Protein AF-A0A3E1P6C4-F1 (afdb_monomer)

Mean predicted aligned error: 6.62 Å

Secondary structure (DSSP, 8-state):
-HHHHHHHHHHHHHHHHHHHHH-TTS-HHHHHHHHHHHHHHHHHHHHHHHHHHTTSSSPPP--HHHHHHHHHHHHHHHHHHHHHHHTTT-HHHHHHHHHHHHHHHHHHHHHS-TTT-THHHHHHHHHHHHHHHHHHTTT-HHHHHHHHHHHHHHHHHHHHHHHHHHTT------

Solvent-accessible surface area (backbone atoms only — not comparable to full-atom values): 9134 Å² total; per-residue (Å²): 112,69,69,60,53,38,51,52,51,29,52,61,51,50,48,56,34,53,56,45,61,63,44,86,84,56,61,72,68,50,51,52,54,26,60,66,43,49,38,58,33,28,52,37,47,27,55,43,22,48,54,39,24,81,69,38,80,79,67,48,71,86,60,61,70,58,53,55,50,53,52,53,50,50,50,54,53,46,64,72,44,39,72,67,26,59,80,66,73,43,48,67,63,49,52,50,38,52,52,32,47,50,51,29,53,50,29,42,64,39,28,31,50,55,90,84,33,63,43,39,50,32,32,43,51,7,49,53,24,40,53,51,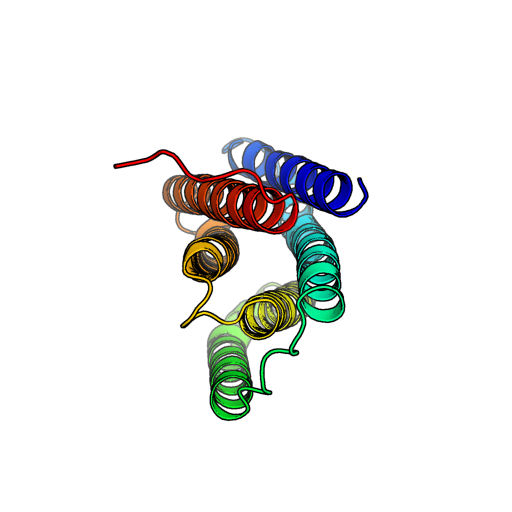12,64,70,26,48,85,82,36,48,72,59,12,49,50,25,40,53,50,10,52,50,21,35,52,52,17,49,50,52,51,52,36,54,76,70,66,52,81,83,89,77,131

pLDDT: mean 82.79, std 11.3, range [39.44, 95.06]

Radius of gyration: 16.84 Å; Cα contacts (8 Å, |Δi|>4): 173; chains: 1; bounding box: 49×35×41 Å

Sequence (174 aa):
MMLRVLLVIGIALTIPPQVLLRSITSPPQVHVLAVASIPLVHLVYIAFFLKIRYTNYPLPTCKWAFIFLTEALGLAIFFYLLPRLEAKGMVWQVVLCMFTASIALQSVMHAFRLREQPYGWYCLAGISFLIAGAALALSSPSLSMLCYGLANYGLVYGATRYIWQKQGVPYAIR

Organism: NCBI:txid2291814

Foldseek 3Di:
DVLVVLLVVLLVLLVQLLVLLPPPPDDVVSNVVSLLSLLVSLVSLLVNLLVLQVVPPPFADQPVVVLVVLVVVLVVVLVVCVVVCVVVVNSVSSVSNSVSLSSSLSSLVRSDPCVVQVLSVLQNQLSVLSSVLSVCSPPPSPSSSVSNVSSSVSNCRSSVVSVCVVVVNDDPDD

Structure (mmCIF, N/CA/C/O backbone):
data_AF-A0A3E1P6C4-F1
#
_entry.id   AF-A0A3E1P6C4-F1
#
loop_
_atom_site.group_PDB
_atom_site.id
_atom_site.type_symbol
_atom_site.label_atom_id
_atom_site.label_alt_id
_atom_site.label_comp_id
_atom_site.label_asym_id
_atom_site.label_entity_id
_atom_site.label_seq_id
_atom_site.pdbx_PDB_ins_code
_atom_site.Cartn_x
_atom_site.Cartn_y
_atom_site.Cartn_z
_atom_site.occupancy
_atom_site.B_iso_or_equiv
_atom_site.auth_seq_id
_atom_site.auth_comp_id
_atom_site.auth_asym_id
_atom_site.auth_atom_id
_atom_site.pdbx_PDB_model_num
ATOM 1 N N . MET A 1 1 ? -4.624 12.595 17.497 1.00 67.00 1 MET A N 1
ATOM 2 C CA . MET A 1 1 ? -3.705 13.587 16.898 1.00 67.00 1 MET A CA 1
ATOM 3 C C . MET A 1 1 ? -2.727 12.940 15.913 1.00 67.00 1 MET A C 1
ATOM 5 O O . MET A 1 1 ? -2.851 13.187 14.725 1.00 67.00 1 MET A O 1
ATOM 9 N N . MET A 1 2 ? -1.868 12.014 16.353 1.00 82.00 2 MET A N 1
ATOM 10 C CA . MET A 1 2 ? -0.841 11.347 15.525 1.00 82.00 2 MET A CA 1
ATOM 11 C C . MET A 1 2 ? -1.344 10.651 14.236 1.00 82.00 2 MET A C 1
ATOM 13 O O . MET A 1 2 ? -0.691 10.745 13.205 1.00 82.00 2 MET A O 1
ATOM 17 N N . LEU A 1 3 ? -2.525 10.012 14.248 1.00 80.25 3 LEU A N 1
ATOM 18 C CA . LEU A 1 3 ? -3.077 9.346 13.050 1.00 80.25 3 LEU A CA 1
ATOM 19 C C . LEU A 1 3 ? -3.410 10.334 11.918 1.00 80.25 3 LEU A C 1
ATOM 21 O O . LEU A 1 3 ? -3.200 10.036 10.748 1.00 80.25 3 LEU A O 1
ATOM 25 N N . ARG A 1 4 ? -3.921 11.519 12.282 1.00 82.75 4 ARG A N 1
ATOM 26 C CA . ARG A 1 4 ? -4.268 12.580 11.326 1.00 82.75 4 ARG A CA 1
ATOM 27 C C . ARG A 1 4 ? -3.006 13.181 10.709 1.00 82.75 4 ARG A C 1
ATOM 29 O O . ARG A 1 4 ? -2.985 13.422 9.514 1.00 82.75 4 ARG A O 1
ATOM 36 N N . VAL A 1 5 ? -1.951 13.350 11.510 1.00 82.00 5 VAL A N 1
ATOM 37 C CA . VAL A 1 5 ? -0.646 13.839 11.038 1.00 82.00 5 VAL A CA 1
ATOM 38 C C . VAL A 1 5 ? -0.047 12.881 10.007 1.00 82.00 5 VAL A C 1
ATOM 40 O O . VAL A 1 5 ? 0.288 13.316 8.914 1.00 82.00 5 VAL A O 1
ATOM 43 N N . LEU A 1 6 ? 0.008 11.577 10.303 1.00 80.56 6 LEU A N 1
ATOM 44 C CA . LEU A 1 6 ? 0.522 10.576 9.357 1.00 80.56 6 LEU A CA 1
ATOM 45 C C . LEU A 1 6 ? -0.292 10.523 8.055 1.00 80.56 6 LEU A C 1
ATOM 47 O O . LEU A 1 6 ? 0.291 10.420 6.981 1.00 80.56 6 LEU A O 1
ATOM 51 N N . LEU A 1 7 ? -1.621 10.648 8.141 1.00 80.88 7 LEU A N 1
ATOM 52 C CA . LEU A 1 7 ? -2.488 10.704 6.962 1.00 80.88 7 LEU A CA 1
ATOM 53 C C . LEU A 1 7 ? -2.195 11.938 6.095 1.00 80.88 7 LEU A C 1
ATOM 55 O O . LEU A 1 7 ? -2.046 11.807 4.884 1.00 80.88 7 LEU A O 1
ATOM 59 N N . VAL A 1 8 ? -2.082 13.120 6.707 1.00 83.25 8 VAL A N 1
ATOM 60 C CA . VAL A 1 8 ? -1.779 14.373 5.994 1.00 83.25 8 VAL A CA 1
ATOM 61 C C . VAL A 1 8 ? -0.396 14.319 5.353 1.00 83.25 8 VAL A C 1
ATOM 63 O O . VAL A 1 8 ? -0.263 14.697 4.194 1.00 83.25 8 VAL A O 1
ATOM 66 N N . ILE A 1 9 ? 0.613 13.799 6.060 1.00 79.44 9 ILE A N 1
ATOM 67 C CA . ILE A 1 9 ? 1.963 13.616 5.510 1.00 79.44 9 ILE A CA 1
ATOM 68 C C . ILE A 1 9 ? 1.925 12.654 4.317 1.00 79.44 9 ILE A C 1
ATOM 70 O O . ILE A 1 9 ? 2.504 12.958 3.279 1.00 79.44 9 ILE A O 1
ATOM 74 N N . GLY A 1 10 ? 1.205 11.532 4.426 1.00 72.38 10 GLY A N 1
ATOM 75 C CA . GLY A 1 10 ? 1.056 10.573 3.329 1.00 72.38 10 GLY A CA 1
ATOM 76 C C . GLY A 1 10 ? 0.465 11.223 2.079 1.00 72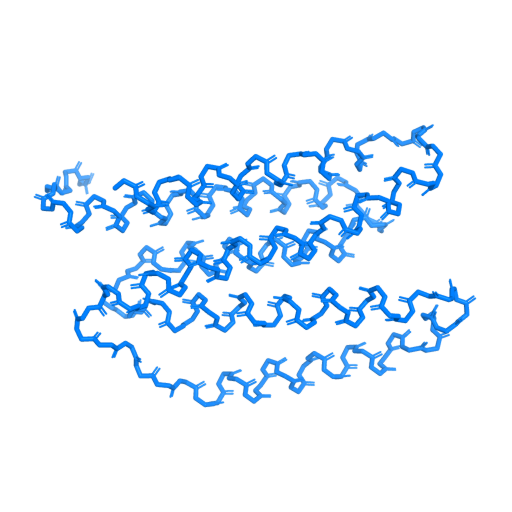.38 10 GLY A C 1
ATOM 77 O O . GLY A 1 10 ? 1.046 11.130 1.002 1.00 72.38 10 GLY A O 1
ATOM 78 N N . ILE A 1 11 ? -0.624 11.981 2.233 1.00 79.00 11 ILE A N 1
ATOM 79 C CA . ILE A 1 11 ? -1.256 12.710 1.123 1.00 79.00 11 ILE A CA 1
ATOM 80 C C . ILE A 1 11 ? -0.303 13.761 0.551 1.00 79.00 11 ILE A C 1
ATOM 82 O O . ILE A 1 11 ? -0.108 13.811 -0.662 1.00 79.00 11 ILE A O 1
ATOM 86 N N . ALA A 1 12 ? 0.333 14.565 1.404 1.00 79.38 12 ALA A N 1
ATOM 87 C CA . ALA A 1 12 ? 1.266 15.601 0.977 1.00 79.38 12 ALA A CA 1
ATOM 88 C C . ALA A 1 12 ? 2.438 15.027 0.172 1.00 79.38 12 ALA A C 1
ATOM 90 O O . ALA A 1 12 ? 2.900 15.674 -0.758 1.00 79.38 12 ALA A O 1
ATOM 91 N N . LEU A 1 13 ? 2.878 13.805 0.477 1.00 78.06 13 LEU A N 1
ATOM 92 C CA . LEU A 1 13 ? 3.935 13.115 -0.261 1.00 78.06 13 LEU A CA 1
ATOM 93 C C . LEU A 1 13 ? 3.453 12.448 -1.553 1.00 78.06 13 LEU A C 1
ATOM 95 O O . LEU A 1 13 ? 4.265 12.224 -2.444 1.00 78.06 13 LEU A O 1
ATOM 99 N N . THR A 1 14 ? 2.157 12.153 -1.696 1.00 73.25 14 THR A N 1
ATOM 100 C CA . THR A 1 14 ? 1.605 11.611 -2.954 1.00 73.25 14 THR A CA 1
ATOM 101 C C . THR A 1 14 ? 1.455 12.667 -4.049 1.00 73.25 14 THR A C 1
ATOM 103 O O . THR A 1 14 ? 1.506 12.326 -5.228 1.00 73.25 14 THR A O 1
ATOM 106 N N . ILE A 1 15 ? 1.281 13.943 -3.690 1.00 70.56 15 ILE A N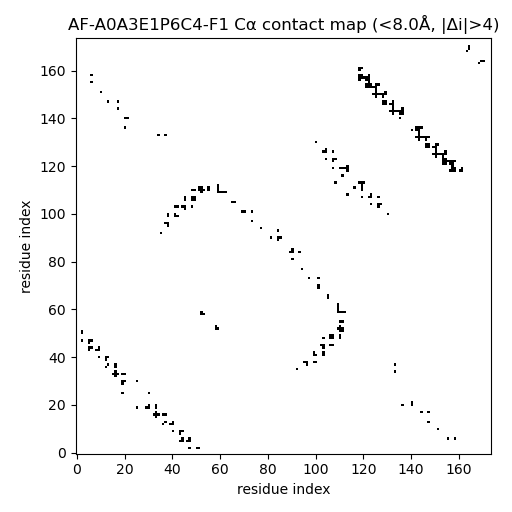 1
ATOM 107 C CA . ILE A 1 15 ? 1.017 15.033 -4.643 1.00 70.56 15 ILE A CA 1
ATOM 108 C C . ILE A 1 15 ? 2.252 15.376 -5.507 1.00 70.56 15 ILE A C 1
ATOM 110 O O . ILE A 1 15 ? 2.101 15.456 -6.726 1.00 70.56 15 ILE A O 1
ATOM 114 N N . PRO A 1 16 ? 3.475 15.535 -4.957 1.00 67.25 16 PRO A N 1
ATOM 115 C CA . PRO A 1 16 ? 4.671 15.829 -5.741 1.00 67.25 16 PRO A CA 1
ATOM 116 C C . PRO A 1 16 ? 4.947 14.826 -6.870 1.00 67.25 16 PRO A C 1
ATOM 118 O O . PRO A 1 16 ? 5.105 15.283 -8.001 1.00 67.25 16 PRO A O 1
ATOM 121 N N . PRO A 1 17 ? 4.950 13.491 -6.654 1.00 62.53 17 PRO A N 1
ATOM 122 C CA . PRO A 1 17 ? 5.162 12.552 -7.749 1.00 62.53 17 PRO A CA 1
ATOM 123 C C . PRO A 1 17 ? 4.085 12.677 -8.827 1.00 62.53 17 PRO A C 1
ATOM 125 O O . PRO A 1 17 ? 4.427 12.646 -10.002 1.00 62.53 17 PRO A O 1
ATOM 128 N N . GLN A 1 18 ? 2.817 12.904 -8.464 1.00 65.44 18 GLN A N 1
ATOM 129 C CA . GLN A 1 18 ? 1.735 13.115 -9.436 1.00 65.44 18 GLN A CA 1
ATOM 130 C C . GLN A 1 18 ? 1.961 14.369 -10.292 1.00 65.44 18 GLN A C 1
ATOM 132 O O . GLN A 1 18 ? 1.801 14.325 -11.510 1.00 65.44 18 GLN A O 1
ATOM 137 N N . VAL A 1 19 ? 2.357 15.485 -9.673 1.00 63.88 19 VAL A N 1
ATOM 138 C CA . VAL A 1 19 ? 2.636 16.744 -10.382 1.00 63.88 19 VAL A CA 1
ATOM 139 C C . VAL A 1 19 ? 3.848 16.596 -11.302 1.00 63.88 19 VAL A C 1
ATOM 141 O O . VAL A 1 19 ? 3.789 17.014 -12.457 1.00 63.88 19 VAL A O 1
ATOM 144 N N . LEU A 1 20 ? 4.912 15.944 -10.827 1.00 64.62 20 LEU A N 1
ATOM 145 C CA . LEU A 1 20 ? 6.121 15.680 -11.611 1.00 64.62 20 LEU A CA 1
ATOM 146 C C . LEU A 1 20 ? 5.838 14.720 -12.781 1.00 64.62 20 LEU A C 1
ATOM 148 O O . LEU A 1 20 ? 6.360 14.917 -13.872 1.00 64.62 20 LEU A O 1
ATOM 152 N N . LEU A 1 21 ? 4.948 13.739 -12.595 1.00 61.19 21 LEU A N 1
ATOM 153 C CA . LEU A 1 21 ? 4.479 12.827 -13.647 1.00 61.19 21 LEU A CA 1
ATOM 154 C C . LEU A 1 21 ? 3.578 13.503 -14.697 1.00 61.19 21 LEU A C 1
ATOM 156 O O . LEU A 1 21 ? 3.448 12.981 -15.803 1.00 61.19 21 LEU A O 1
ATOM 160 N N . ARG A 1 22 ? 2.973 14.661 -14.390 1.00 62.31 22 ARG A N 1
ATOM 161 C CA . ARG A 1 22 ? 2.121 15.428 -15.323 1.00 62.31 22 ARG A CA 1
ATOM 162 C C . ARG A 1 22 ? 2.910 16.167 -16.395 1.00 62.31 22 ARG A C 1
ATOM 164 O O . ARG A 1 22 ? 2.365 16.496 -17.447 1.00 62.31 22 ARG A O 1
ATOM 171 N N . SER A 1 23 ? 4.160 16.496 -16.101 1.00 58.59 23 SER A N 1
ATOM 172 C CA . SER A 1 23 ? 4.990 17.286 -16.991 1.00 58.59 23 SER A CA 1
ATOM 173 C C . SER A 1 23 ? 5.500 16.388 -18.122 1.00 58.59 23 SER A C 1
ATOM 175 O O . SER A 1 23 ? 6.571 15.806 -18.061 1.00 58.59 23 SER A O 1
ATOM 177 N N . ILE A 1 24 ? 4.719 16.261 -19.194 1.00 53.91 24 ILE A N 1
ATOM 178 C CA . ILE A 1 24 ? 5.101 15.498 -20.400 1.00 53.91 24 ILE A CA 1
ATOM 179 C C . ILE A 1 24 ? 6.379 16.084 -21.046 1.00 53.91 24 ILE A C 1
ATOM 181 O O . ILE A 1 24 ? 7.062 15.418 -21.817 1.00 53.91 24 ILE A O 1
ATOM 185 N N . THR A 1 25 ? 6.734 17.321 -20.691 1.00 54.53 25 THR A N 1
ATOM 186 C CA . THR A 1 25 ? 7.912 18.057 -21.164 1.00 54.53 25 THR A CA 1
ATOM 187 C C . THR A 1 25 ? 9.085 18.056 -20.180 1.00 54.53 25 THR A C 1
ATOM 189 O O . THR A 1 25 ? 10.081 18.728 -20.444 1.00 54.53 25 THR A O 1
ATOM 192 N N . SER A 1 26 ? 8.992 17.382 -19.025 1.00 59.88 26 SER A N 1
ATOM 193 C CA . SER A 1 26 ? 10.098 17.415 -18.058 1.00 59.88 26 SER A CA 1
ATOM 194 C C . SER A 1 26 ? 11.242 16.484 -18.454 1.00 59.88 26 SER A C 1
ATOM 196 O O . SER A 1 26 ? 11.013 15.413 -19.016 1.00 59.88 26 SER A O 1
ATOM 198 N N . PRO A 1 27 ? 12.491 16.858 -18.125 1.00 62.03 27 PRO A N 1
ATOM 199 C CA . PRO A 1 27 ? 13.640 16.007 -18.382 1.00 62.03 27 PRO A CA 1
ATOM 200 C C . PRO A 1 27 ? 13.509 14.662 -17.643 1.00 62.03 27 PRO A C 1
ATOM 202 O O . PRO A 1 27 ? 12.920 14.601 -16.560 1.00 62.03 27 PRO A O 1
ATOM 205 N N . PRO A 1 28 ? 14.109 13.577 -18.165 1.00 62.56 28 PRO A N 1
ATOM 206 C CA . PRO A 1 28 ? 13.992 12.222 -17.608 1.00 62.56 28 PRO A CA 1
ATOM 207 C C . PRO A 1 28 ? 14.399 12.123 -16.128 1.00 62.56 28 PRO A C 1
ATOM 209 O O . PRO A 1 28 ? 13.875 11.292 -15.390 1.00 62.56 28 PRO A O 1
ATOM 212 N N . GLN A 1 29 ? 15.272 13.020 -15.666 1.00 66.38 29 GLN A N 1
ATOM 213 C CA . GLN A 1 29 ? 15.691 13.154 -14.266 1.00 66.38 29 GLN A CA 1
ATOM 214 C C . GLN A 1 29 ? 14.510 13.419 -13.313 1.00 66.38 29 GLN A C 1
ATOM 216 O O . GLN A 1 29 ? 14.478 12.894 -12.202 1.00 66.38 29 GLN A O 1
ATOM 221 N N . VAL A 1 30 ? 13.505 14.179 -13.759 1.00 64.56 30 VAL A N 1
ATOM 222 C CA . VAL A 1 30 ? 12.301 14.507 -12.979 1.00 64.56 30 VAL A CA 1
ATOM 223 C C . VAL A 1 30 ? 11.407 13.280 -12.798 1.00 64.56 30 VAL A C 1
ATOM 225 O O . VAL A 1 30 ? 10.866 13.057 -11.715 1.00 64.56 30 VAL A O 1
ATOM 228 N N . HIS A 1 31 ? 11.316 12.431 -13.822 1.00 62.91 31 HIS A N 1
ATOM 229 C CA . HIS A 1 31 ? 10.571 11.174 -13.753 1.00 62.91 31 HIS A CA 1
ATOM 230 C C . HIS A 1 31 ? 11.246 10.162 -12.818 1.00 62.91 31 HIS A C 1
ATOM 232 O O . HIS A 1 31 ? 10.562 9.472 -12.063 1.00 62.91 31 HIS A O 1
ATOM 238 N N . VAL A 1 32 ? 12.582 10.113 -12.799 1.00 64.50 32 VAL A N 1
ATOM 239 C CA . VAL A 1 32 ? 13.341 9.280 -11.850 1.00 64.50 32 VAL A CA 1
ATOM 240 C C . VAL A 1 32 ? 13.118 9.748 -10.412 1.00 64.50 32 VAL A C 1
ATOM 242 O O . VAL A 1 32 ? 12.872 8.920 -9.536 1.00 64.50 32 VAL A O 1
ATOM 245 N N . LEU A 1 33 ? 13.135 11.062 -10.172 1.00 67.12 33 LEU A N 1
ATOM 246 C CA . LEU A 1 33 ? 12.869 11.632 -8.850 1.00 67.12 33 LEU A CA 1
ATOM 247 C C . LEU A 1 33 ? 11.440 11.318 -8.371 1.00 67.12 33 LEU A C 1
ATOM 249 O O . LEU A 1 33 ? 11.238 10.942 -7.216 1.00 67.12 33 LEU A O 1
ATOM 253 N N . ALA A 1 34 ? 10.456 11.407 -9.273 1.00 67.19 34 ALA A N 1
ATOM 254 C CA . ALA A 1 34 ? 9.073 11.043 -8.983 1.00 67.19 34 ALA A CA 1
ATOM 255 C C . ALA A 1 34 ? 8.957 9.563 -8.581 1.00 67.19 34 ALA A C 1
ATOM 257 O O . ALA A 1 34 ? 8.371 9.257 -7.543 1.00 67.19 34 ALA A O 1
ATOM 258 N N . VAL A 1 35 ? 9.582 8.649 -9.331 1.00 66.81 35 VAL A N 1
ATOM 259 C CA . VAL A 1 35 ? 9.574 7.207 -9.021 1.00 66.81 35 VAL A CA 1
ATOM 260 C C . VAL A 1 35 ? 10.310 6.903 -7.711 1.00 66.81 35 VAL A C 1
ATOM 262 O O . VAL A 1 35 ? 9.827 6.105 -6.909 1.00 66.81 35 VAL A O 1
ATOM 265 N N . ALA A 1 36 ? 11.429 7.578 -7.440 1.00 68.00 36 ALA A N 1
ATOM 266 C CA . ALA A 1 36 ? 12.193 7.413 -6.202 1.00 68.00 36 ALA A CA 1
ATOM 267 C C . ALA A 1 36 ? 11.438 7.885 -4.945 1.00 68.00 36 ALA A C 1
ATOM 269 O O . ALA A 1 36 ? 11.736 7.427 -3.843 1.00 68.00 36 ALA A O 1
ATOM 270 N N . SER A 1 37 ? 10.442 8.766 -5.090 1.00 76.56 37 SER A N 1
ATOM 271 C CA . SER A 1 37 ? 9.610 9.228 -3.970 1.00 76.56 37 SER A CA 1
ATOM 272 C C . SER A 1 37 ? 8.491 8.248 -3.575 1.00 76.56 37 SER A C 1
ATOM 274 O O . SER A 1 37 ? 8.006 8.291 -2.443 1.00 76.56 37 SER A O 1
ATOM 276 N N . ILE A 1 38 ? 8.115 7.316 -4.460 1.00 80.44 38 ILE A N 1
ATOM 277 C CA . ILE A 1 38 ? 7.025 6.347 -4.239 1.00 80.44 38 ILE A CA 1
ATOM 278 C C . ILE A 1 38 ? 7.281 5.439 -3.017 1.00 80.44 38 ILE A C 1
ATOM 280 O O . ILE A 1 38 ? 6.386 5.293 -2.184 1.00 80.44 38 ILE A O 1
ATOM 284 N N . PRO A 1 39 ? 8.484 4.868 -2.816 1.00 85.06 39 PRO A N 1
ATOM 285 C CA . PRO A 1 39 ? 8.787 4.118 -1.600 1.00 85.06 39 PRO A CA 1
ATOM 286 C C . PRO A 1 39 ? 8.610 4.917 -0.309 1.00 85.06 39 PRO A C 1
ATOM 288 O O . PRO A 1 39 ? 8.162 4.376 0.699 1.00 85.06 39 PRO A O 1
ATOM 291 N N . LEU A 1 40 ? 8.926 6.213 -0.333 1.00 86.12 40 LEU A N 1
ATOM 292 C CA . LEU A 1 40 ? 8.782 7.083 0.832 1.00 86.12 40 LEU A CA 1
ATOM 293 C C . LEU A 1 40 ? 7.298 7.269 1.185 1.00 86.12 40 LEU A C 1
ATOM 295 O O . LEU A 1 40 ? 6.924 7.187 2.355 1.00 86.12 40 LEU A O 1
ATOM 299 N N . VAL A 1 41 ? 6.438 7.401 0.170 1.00 87.38 41 VAL A N 1
ATOM 300 C CA . VAL A 1 41 ? 4.977 7.379 0.335 1.00 87.38 41 VAL A CA 1
ATOM 301 C C . VAL A 1 41 ? 4.516 6.069 0.986 1.00 87.38 41 VAL A C 1
ATOM 303 O O . VAL A 1 41 ? 3.763 6.103 1.963 1.00 87.38 41 VAL A O 1
ATOM 306 N N . HIS A 1 42 ? 4.996 4.916 0.506 1.00 90.81 42 HIS A N 1
ATOM 307 C CA . HIS A 1 42 ? 4.669 3.620 1.110 1.00 90.81 42 HIS A CA 1
ATOM 308 C C . HIS A 1 42 ? 5.081 3.551 2.582 1.00 90.81 42 HIS A C 1
ATOM 310 O O . HIS A 1 42 ? 4.275 3.122 3.401 1.00 90.81 42 HIS A O 1
ATOM 316 N N . LEU A 1 43 ? 6.282 4.013 2.947 1.00 91.81 43 LEU A N 1
ATOM 317 C CA . LEU A 1 43 ? 6.758 4.000 4.338 1.00 91.81 43 LEU A CA 1
ATOM 318 C C . LEU A 1 43 ? 5.839 4.784 5.282 1.00 91.81 43 LEU A C 1
ATOM 320 O O . LEU A 1 43 ? 5.542 4.317 6.385 1.00 91.81 43 LEU A O 1
ATOM 324 N N . VAL A 1 44 ? 5.335 5.941 4.848 1.00 92.12 44 VAL A N 1
ATOM 325 C CA . VAL A 1 44 ? 4.389 6.727 5.653 1.00 92.12 44 VAL A 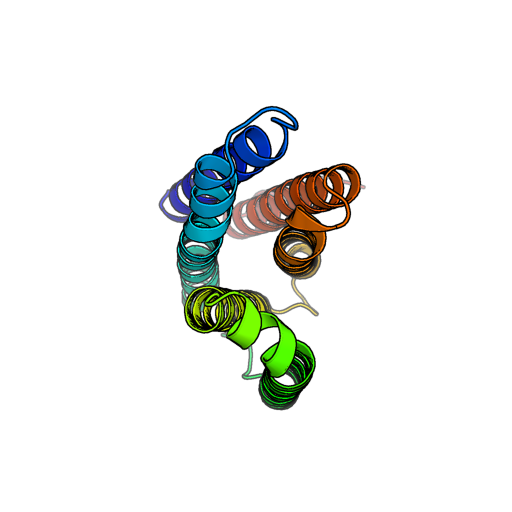CA 1
ATOM 326 C C . VAL A 1 44 ? 3.061 5.993 5.821 1.00 92.12 44 VAL A C 1
ATOM 328 O O . VAL A 1 44 ? 2.535 5.928 6.936 1.00 92.12 44 VAL A O 1
ATOM 331 N N . TYR A 1 45 ? 2.539 5.376 4.758 1.00 92.25 45 TYR A N 1
ATOM 332 C CA . TYR A 1 45 ? 1.319 4.574 4.860 1.00 92.25 45 TYR A CA 1
ATOM 333 C C . TYR A 1 45 ? 1.513 3.298 5.689 1.00 92.25 45 TYR A C 1
ATOM 335 O O . TYR A 1 45 ? 0.627 2.943 6.464 1.00 92.25 45 TYR A O 1
ATOM 343 N N . ILE A 1 46 ? 2.677 2.651 5.621 1.00 94.25 46 ILE A N 1
ATOM 344 C CA . ILE A 1 46 ? 3.039 1.527 6.494 1.00 94.25 46 ILE A CA 1
ATOM 345 C C . ILE A 1 46 ? 2.982 1.972 7.956 1.00 94.25 46 ILE A C 1
ATOM 347 O O . ILE A 1 46 ? 2.276 1.358 8.754 1.00 94.25 46 ILE A O 1
ATOM 351 N N . ALA A 1 47 ? 3.648 3.075 8.312 1.00 93.88 47 ALA A N 1
ATOM 352 C CA . ALA A 1 47 ? 3.620 3.609 9.674 1.00 93.88 47 ALA A CA 1
ATOM 353 C C . ALA A 1 47 ? 2.189 3.946 10.131 1.00 93.88 47 ALA A C 1
ATOM 355 O O . ALA A 1 47 ? 1.796 3.635 11.261 1.00 93.88 47 ALA A O 1
ATOM 356 N N . PHE A 1 48 ? 1.387 4.533 9.240 1.00 93.56 48 PHE A N 1
ATOM 357 C CA . PHE A 1 48 ? -0.026 4.816 9.475 1.00 93.56 48 PHE A CA 1
ATOM 358 C C . PHE A 1 48 ? -0.828 3.540 9.784 1.00 93.56 48 PHE A C 1
ATOM 360 O O . PHE A 1 48 ? -1.500 3.476 10.817 1.00 93.56 48 PHE A O 1
ATOM 367 N N . PHE A 1 49 ? -0.724 2.497 8.958 1.00 95.06 49 PHE A N 1
ATOM 368 C CA . PHE A 1 49 ? -1.452 1.241 9.163 1.00 95.06 49 PHE A CA 1
ATOM 369 C C . PHE A 1 49 ? -0.950 0.439 10.360 1.00 95.06 49 PHE A C 1
ATOM 371 O O . PHE A 1 49 ? -1.765 -0.120 11.093 1.00 95.06 49 PHE A O 1
ATOM 378 N N . LEU A 1 50 ? 0.358 0.432 10.628 1.00 93.69 50 LEU A N 1
ATOM 379 C CA . LEU A 1 50 ? 0.907 -0.161 11.847 1.00 93.69 50 LEU A CA 1
ATOM 380 C C . LEU A 1 50 ? 0.333 0.529 13.085 1.00 93.69 50 LEU A C 1
ATOM 382 O O . LEU A 1 50 ? -0.082 -0.140 14.032 1.00 93.69 50 LEU A O 1
ATOM 386 N N . LYS A 1 51 ? 0.214 1.863 13.070 1.00 93.19 51 LYS A N 1
ATOM 387 C CA . LYS A 1 51 ? -0.420 2.590 14.174 1.00 93.19 51 LYS A CA 1
ATOM 388 C C . LYS A 1 51 ? -1.892 2.214 14.341 1.00 93.19 51 LYS A C 1
ATOM 390 O O . LYS A 1 51 ? -2.359 2.111 15.476 1.00 93.19 51 LYS A O 1
ATOM 395 N N . ILE A 1 52 ? -2.625 2.001 13.249 1.00 91.88 52 ILE A N 1
ATOM 396 C CA . ILE A 1 52 ? -4.002 1.495 13.310 1.00 91.88 52 ILE A CA 1
ATOM 397 C C . ILE A 1 52 ? -4.020 0.107 13.945 1.00 91.88 52 ILE A C 1
ATOM 399 O O . ILE A 1 52 ? -4.690 -0.059 14.960 1.00 91.88 52 ILE A O 1
ATOM 403 N N . ARG A 1 53 ? -3.229 -0.840 13.427 1.00 92.38 53 ARG A N 1
ATOM 404 C CA . ARG A 1 53 ? -3.131 -2.216 13.932 1.00 92.38 53 ARG A CA 1
ATOM 405 C C . ARG A 1 53 ? -2.921 -2.255 15.443 1.00 92.38 53 ARG A C 1
ATOM 407 O O . ARG A 1 53 ? -3.735 -2.826 16.156 1.00 92.38 53 ARG A O 1
ATOM 414 N N . TYR A 1 54 ? -1.884 -1.582 15.943 1.00 90.56 54 TYR A N 1
ATOM 415 C CA . TYR A 1 54 ? -1.534 -1.596 17.370 1.00 90.56 54 TYR A CA 1
ATOM 416 C C . TYR A 1 54 ? -2.496 -0.808 18.268 1.00 90.56 54 TYR A C 1
ATOM 418 O O . TYR A 1 54 ? -2.316 -0.764 19.483 1.00 90.56 54 TYR A O 1
ATOM 426 N N . THR A 1 55 ? -3.513 -0.160 17.697 1.00 89.62 55 THR A N 1
ATOM 427 C CA . THR A 1 55 ? -4.523 0.580 18.460 1.00 89.62 55 THR A CA 1
ATOM 428 C C . THR A 1 55 ? -5.955 0.121 18.186 1.00 89.62 55 THR A C 1
ATOM 430 O O . THR A 1 55 ? -6.888 0.783 18.651 1.00 89.62 55 THR A O 1
ATOM 433 N N . ASN A 1 56 ? -6.123 -0.981 17.449 1.00 87.12 56 ASN A N 1
ATOM 434 C CA . ASN A 1 56 ? -7.397 -1.556 17.031 1.00 87.12 56 ASN A CA 1
ATOM 435 C C . ASN A 1 56 ? -7.563 -2.941 17.667 1.00 87.12 56 ASN A C 1
ATOM 437 O O . ASN A 1 56 ? -7.262 -3.957 17.045 1.00 87.12 56 ASN A O 1
ATOM 441 N N . TYR A 1 57 ? -7.994 -2.963 18.930 1.00 86.38 57 TYR A N 1
ATOM 442 C CA . TYR A 1 57 ? -8.218 -4.202 19.673 1.00 86.38 57 TYR A CA 1
ATOM 443 C C . TYR A 1 57 ? -9.643 -4.746 19.457 1.00 86.38 57 TYR A C 1
ATOM 445 O O . TYR A 1 57 ? -10.582 -3.954 19.317 1.00 86.38 57 TYR A O 1
ATOM 453 N N . PRO A 1 58 ? -9.829 -6.080 19.470 1.00 88.19 58 PRO A N 1
ATOM 454 C CA . PRO A 1 58 ? -8.788 -7.115 19.437 1.00 88.19 58 PRO A CA 1
ATOM 455 C C . PRO A 1 58 ? -7.986 -7.095 18.125 1.00 88.19 58 PRO A C 1
ATOM 457 O O . PRO A 1 58 ? -8.501 -6.698 17.079 1.00 88.19 58 PRO A O 1
ATOM 460 N N . LEU A 1 59 ? -6.718 -7.510 18.195 1.00 87.00 59 LEU A N 1
ATOM 461 C CA . LEU A 1 59 ? -5.798 -7.465 17.056 1.00 87.00 59 LEU A CA 1
ATOM 462 C C . LEU A 1 59 ? -6.304 -8.353 15.901 1.00 87.00 59 LEU A C 1
ATOM 464 O O . LEU A 1 59 ? -6.681 -9.501 16.145 1.00 87.00 59 LEU A O 1
ATOM 468 N N . PRO A 1 60 ? -6.274 -7.871 14.642 1.00 85.12 60 PRO A N 1
ATOM 469 C CA . PRO A 1 60 ? -6.572 -8.704 13.481 1.00 85.12 60 PRO A CA 1
ATOM 470 C C . PRO A 1 60 ? -5.640 -9.920 13.412 1.00 85.12 60 PRO A C 1
ATOM 472 O O . PRO A 1 60 ? -4.434 -9.804 13.653 1.00 85.12 60 PRO A O 1
ATOM 475 N N . THR A 1 61 ? -6.185 -11.081 13.045 1.00 87.00 61 THR A N 1
ATOM 476 C CA . THR A 1 61 ? -5.402 -12.314 12.910 1.00 87.00 61 THR A CA 1
ATOM 477 C C . THR A 1 61 ? -4.415 -12.233 11.743 1.00 87.00 61 THR A C 1
ATOM 479 O O . THR A 1 61 ? -4.577 -11.464 10.786 1.00 87.00 61 THR A O 1
ATOM 482 N N . CYS A 1 62 ? -3.351 -13.035 11.819 1.00 84.69 62 CYS A N 1
ATOM 483 C CA . CYS A 1 62 ? -2.386 -13.126 10.734 1.00 84.69 62 CYS A CA 1
ATOM 484 C C . CYS A 1 62 ? -2.983 -13.920 9.557 1.00 84.69 62 CYS A C 1
ATOM 486 O O . CYS A 1 62 ? -3.263 -15.110 9.674 1.00 84.69 62 CYS A O 1
ATOM 488 N N . LYS A 1 63 ? -3.180 -13.262 8.413 1.00 88.12 63 LYS A N 1
ATOM 489 C CA . LYS A 1 63 ? -3.639 -13.846 7.149 1.00 88.12 63 LYS A CA 1
ATOM 490 C C . LYS A 1 63 ? -2.469 -14.438 6.349 1.00 88.12 63 LYS A C 1
ATOM 492 O O . LYS A 1 63 ? -2.104 -13.908 5.305 1.00 88.12 63 LYS A O 1
ATOM 497 N N . TRP A 1 64 ? -1.901 -15.547 6.821 1.00 86.06 64 TRP A N 1
ATOM 498 C CA . TRP A 1 64 ? -0.738 -16.205 6.199 1.00 86.06 64 TRP A CA 1
ATOM 499 C C . TRP A 1 64 ? -0.900 -16.485 4.702 1.00 86.06 64 TRP A C 1
ATOM 501 O O . TRP A 1 64 ? -0.004 -16.178 3.923 1.00 86.06 64 TRP A O 1
ATOM 511 N N . ALA A 1 65 ? -2.064 -16.995 4.287 1.00 88.81 65 ALA A N 1
ATOM 512 C CA . ALA A 1 65 ? -2.344 -17.265 2.876 1.00 88.81 65 ALA A CA 1
ATOM 513 C C . ALA A 1 65 ? -2.243 -16.003 2.005 1.00 88.81 65 ALA A C 1
ATOM 515 O O . ALA A 1 65 ? -1.731 -16.062 0.893 1.00 88.81 65 ALA A O 1
ATOM 516 N N . PHE A 1 66 ? -2.687 -14.853 2.526 1.00 88.06 66 PHE A N 1
ATOM 517 C CA . PHE A 1 66 ? -2.577 -13.583 1.815 1.00 88.06 66 PHE A CA 1
ATOM 518 C C . PHE A 1 66 ? -1.116 -13.155 1.673 1.00 88.06 66 PHE A C 1
ATOM 520 O O . PHE A 1 66 ? -0.711 -12.800 0.574 1.00 88.06 66 PHE A O 1
ATOM 527 N N . ILE A 1 67 ? -0.324 -13.256 2.748 1.00 89.88 67 ILE A N 1
ATOM 528 C CA . ILE A 1 67 ? 1.110 -12.926 2.729 1.00 89.88 67 ILE A CA 1
ATOM 529 C C . ILE A 1 67 ? 1.822 -13.756 1.658 1.00 89.88 67 ILE A C 1
ATOM 531 O O . ILE A 1 67 ? 2.400 -13.188 0.733 1.00 89.88 67 ILE A O 1
ATOM 535 N N . PHE A 1 68 ? 1.713 -15.088 1.727 1.00 90.88 68 PHE A N 1
ATOM 536 C CA . PHE A 1 68 ? 2.375 -15.976 0.768 1.00 90.88 68 PHE A CA 1
ATOM 537 C C . PHE A 1 68 ? 1.936 -15.713 -0.671 1.00 90.88 68 PHE A C 1
ATOM 539 O O . PHE A 1 68 ? 2.779 -15.670 -1.562 1.00 90.88 68 PHE A O 1
ATOM 546 N N . LEU A 1 69 ? 0.639 -15.484 -0.899 1.00 91.25 69 LEU A N 1
ATOM 547 C CA . LEU A 1 69 ? 0.125 -15.173 -2.229 1.00 91.25 69 LEU A CA 1
ATOM 548 C C . LEU A 1 69 ? 0.687 -13.848 -2.760 1.00 91.25 69 LEU A C 1
ATOM 550 O O . LEU A 1 69 ? 1.108 -13.786 -3.913 1.00 91.25 69 LEU A O 1
ATOM 554 N N . THR A 1 70 ? 0.715 -12.796 -1.935 1.00 88.25 70 THR A N 1
ATOM 555 C CA . THR A 1 70 ? 1.238 -11.487 -2.351 1.00 88.25 70 THR A CA 1
ATOM 556 C C . THR A 1 70 ? 2.735 -11.514 -2.635 1.00 88.25 70 THR A C 1
ATOM 558 O O . THR A 1 70 ? 3.163 -10.937 -3.632 1.00 88.25 70 THR A O 1
ATOM 561 N N . GLU A 1 71 ? 3.521 -12.226 -1.826 1.00 90.56 71 GLU A N 1
ATOM 562 C CA . GLU A 1 71 ? 4.966 -12.360 -2.037 1.00 90.56 71 GLU A CA 1
ATOM 563 C C . GLU A 1 71 ? 5.280 -13.218 -3.268 1.00 90.56 71 GLU A C 1
ATOM 565 O O . GLU A 1 71 ? 6.118 -12.844 -4.088 1.00 90.56 71 GLU A O 1
ATOM 570 N N . ALA A 1 72 ? 4.558 -14.328 -3.462 1.00 91.12 72 ALA A N 1
ATOM 571 C CA . ALA A 1 72 ? 4.703 -15.161 -4.654 1.00 91.12 72 ALA A CA 1
ATOM 572 C C . ALA A 1 72 ? 4.361 -14.383 -5.934 1.00 91.12 72 ALA A C 1
ATOM 574 O O . ALA A 1 72 ? 5.097 -14.456 -6.919 1.00 91.12 72 ALA A O 1
ATOM 575 N N . LEU A 1 73 ? 3.281 -13.594 -5.911 1.00 89.56 73 LEU A N 1
ATOM 576 C CA . LEU A 1 73 ? 2.908 -12.728 -7.028 1.00 89.56 73 LEU A CA 1
ATOM 577 C C . LEU A 1 73 ? 3.965 -11.642 -7.279 1.00 89.56 73 LEU A C 1
ATOM 579 O O . LEU A 1 73 ? 4.329 -11.398 -8.428 1.00 89.56 73 LEU A O 1
ATOM 583 N N . GLY A 1 74 ? 4.484 -11.019 -6.218 1.00 86.62 74 GLY A N 1
ATOM 584 C CA . GLY A 1 74 ? 5.547 -10.021 -6.314 1.00 86.62 74 GLY A CA 1
ATOM 585 C C . GLY A 1 74 ? 6.815 -10.578 -6.963 1.00 86.62 74 GLY A C 1
ATOM 586 O O . GLY A 1 74 ? 7.351 -9.970 -7.891 1.00 86.62 74 GLY A O 1
ATOM 587 N N . LEU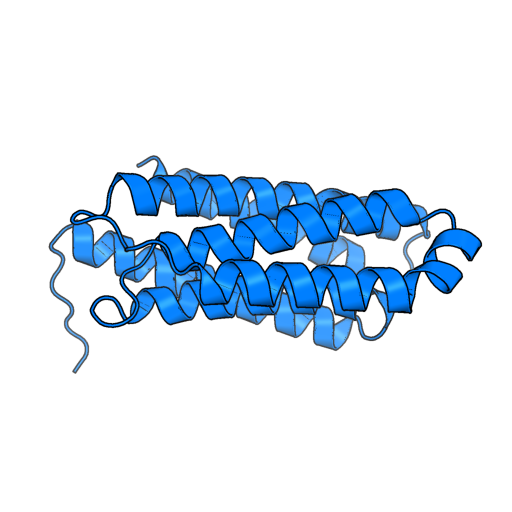 A 1 75 ? 7.250 -11.768 -6.539 1.00 89.12 75 LEU A N 1
ATOM 588 C CA . LEU A 1 75 ? 8.391 -12.474 -7.125 1.00 89.12 75 LEU A CA 1
ATOM 589 C C . LEU A 1 75 ? 8.148 -12.859 -8.587 1.00 89.12 75 LEU A C 1
ATOM 591 O O . LEU A 1 75 ? 9.025 -12.647 -9.423 1.00 89.12 75 LEU A O 1
ATOM 595 N N . ALA A 1 76 ? 6.961 -13.374 -8.920 1.00 90.00 76 ALA A N 1
ATOM 596 C CA . ALA A 1 76 ? 6.614 -13.730 -10.295 1.00 90.00 76 ALA A CA 1
ATOM 597 C C . ALA A 1 76 ? 6.683 -12.512 -11.232 1.00 90.00 76 ALA A C 1
ATOM 599 O O . ALA A 1 76 ? 7.280 -12.586 -12.307 1.00 90.00 76 ALA A O 1
ATOM 600 N N . ILE A 1 77 ? 6.136 -11.368 -10.803 1.00 86.25 77 ILE A N 1
ATOM 601 C CA . ILE A 1 77 ? 6.210 -10.105 -11.551 1.00 86.25 77 ILE A CA 1
ATOM 602 C C . ILE A 1 77 ? 7.665 -9.636 -11.685 1.00 86.25 77 ILE A C 1
ATOM 604 O O . ILE A 1 77 ? 8.071 -9.207 -12.765 1.00 86.25 77 ILE A O 1
ATOM 608 N N . PHE A 1 78 ? 8.459 -9.729 -10.615 1.00 87.12 78 PHE A N 1
ATOM 609 C CA . PHE A 1 78 ? 9.868 -9.338 -10.635 1.00 87.12 78 PHE A CA 1
ATOM 610 C C . PHE A 1 78 ? 10.674 -10.150 -11.655 1.00 87.12 78 PHE A C 1
ATOM 612 O O . PHE A 1 78 ? 11.308 -9.557 -12.525 1.00 87.12 78 PHE A O 1
ATOM 619 N N . PHE A 1 79 ? 10.600 -11.484 -11.611 1.00 89.88 79 PHE A N 1
ATOM 620 C CA . PHE A 1 79 ? 11.317 -12.343 -12.559 1.00 89.88 79 PHE A CA 1
ATOM 621 C C . PHE A 1 79 ? 10.840 -12.153 -14.000 1.00 89.88 79 PHE A C 1
ATOM 623 O O . PHE A 1 79 ? 11.657 -12.155 -14.918 1.00 89.88 79 PHE A O 1
ATOM 630 N N . TYR A 1 80 ? 9.543 -11.917 -14.206 1.00 88.38 80 TYR A N 1
ATOM 631 C CA . TYR A 1 80 ? 9.006 -11.594 -15.528 1.00 88.38 80 TYR A CA 1
ATOM 632 C C . TYR A 1 80 ? 9.582 -10.282 -16.095 1.00 88.38 80 TYR A C 1
ATOM 634 O O . TYR A 1 80 ? 9.846 -10.176 -17.294 1.00 88.38 80 TYR A O 1
ATOM 642 N N . LEU A 1 81 ? 9.795 -9.273 -15.245 1.00 83.50 81 LEU A N 1
ATOM 643 C CA . LEU A 1 81 ? 10.330 -7.972 -15.654 1.00 83.50 81 LEU A CA 1
ATOM 644 C C . LEU A 1 81 ? 11.864 -7.913 -15.669 1.00 83.50 81 LEU A C 1
ATOM 646 O O . LEU A 1 81 ? 12.411 -7.024 -16.326 1.00 83.50 81 LEU A O 1
ATOM 650 N N . LEU A 1 82 ? 12.552 -8.842 -14.999 1.00 86.56 82 LEU A N 1
ATOM 651 C CA . LEU A 1 82 ? 13.999 -8.818 -14.763 1.00 86.56 82 LEU A CA 1
ATOM 652 C C . LEU A 1 82 ? 14.840 -8.514 -16.019 1.00 86.56 82 LEU A C 1
ATOM 654 O O . LEU A 1 82 ? 15.621 -7.562 -15.956 1.00 86.56 82 LEU A O 1
ATOM 658 N N . PRO A 1 83 ? 14.628 -9.161 -17.188 1.00 85.88 83 PRO A N 1
ATOM 659 C CA . PRO A 1 83 ? 15.450 -8.894 -18.375 1.00 85.88 83 PRO A CA 1
ATOM 660 C C . PRO A 1 83 ? 15.341 -7.442 -18.862 1.00 85.88 83 PRO A C 1
ATOM 662 O O . PRO A 1 83 ? 16.297 -6.845 -19.353 1.00 85.88 83 PRO A O 1
ATOM 665 N N . ARG A 1 84 ? 14.156 -6.837 -18.708 1.00 83.44 84 ARG A N 1
ATOM 666 C CA . ARG A 1 84 ? 13.898 -5.444 -19.104 1.00 83.44 84 ARG A CA 1
ATOM 667 C C . ARG A 1 84 ? 14.463 -4.451 -18.092 1.00 83.44 84 ARG A C 1
ATOM 669 O O . ARG A 1 84 ? 14.793 -3.328 -18.469 1.00 83.44 84 ARG A O 1
ATOM 676 N N . LEU A 1 85 ? 14.523 -4.839 -16.820 1.00 80.81 85 LEU A N 1
ATOM 677 C CA . LEU A 1 85 ? 15.045 -4.014 -15.733 1.00 80.81 85 LEU A CA 1
ATOM 678 C C . LEU A 1 85 ? 16.572 -3.973 -15.740 1.00 80.81 85 LEU A C 1
ATOM 680 O O . LEU A 1 85 ? 17.138 -2.897 -15.540 1.00 80.81 85 LEU A O 1
ATOM 684 N N . GLU A 1 86 ? 17.221 -5.106 -16.018 1.00 84.44 86 GLU A N 1
ATOM 685 C CA . GLU A 1 86 ? 18.676 -5.201 -16.180 1.00 84.44 86 GLU A CA 1
ATOM 686 C C . GLU A 1 86 ? 19.157 -4.348 -17.352 1.00 84.44 86 GLU A C 1
ATOM 688 O O . GLU A 1 86 ? 20.044 -3.515 -17.174 1.00 84.44 86 GLU A O 1
ATOM 693 N N . ALA A 1 87 ? 18.486 -4.438 -18.506 1.00 82.06 87 ALA A N 1
ATOM 694 C CA . ALA A 1 87 ? 18.805 -3.632 -19.686 1.00 82.06 87 ALA A CA 1
ATOM 695 C C . ALA A 1 87 ? 18.742 -2.110 -19.442 1.00 82.06 87 ALA A C 1
ATOM 697 O O . ALA A 1 87 ? 19.343 -1.338 -20.185 1.00 82.06 87 ALA A O 1
ATOM 698 N N . LYS A 1 88 ? 18.005 -1.667 -18.415 1.00 77.94 88 LYS A N 1
ATOM 699 C CA . LYS A 1 88 ? 17.836 -0.250 -18.058 1.00 77.94 88 LYS A CA 1
ATOM 700 C C . LYS A 1 88 ? 18.576 0.158 -16.781 1.00 77.94 88 LYS A C 1
ATOM 702 O O . LYS A 1 88 ? 18.480 1.318 -16.391 1.00 77.94 88 LYS A O 1
ATOM 707 N N . GLY A 1 89 ? 19.263 -0.763 -16.100 1.00 81.56 89 GLY A N 1
ATOM 708 C CA . GLY A 1 89 ? 19.912 -0.488 -14.811 1.00 81.56 89 GLY A CA 1
ATOM 709 C C . GLY A 1 89 ? 18.939 -0.060 -13.700 1.00 81.56 89 GLY A C 1
ATOM 710 O O . GLY A 1 89 ? 19.325 0.669 -12.790 1.00 81.56 89 GLY A O 1
ATOM 711 N N . MET A 1 90 ? 17.668 -0.476 -13.781 1.00 78.94 90 MET A N 1
ATOM 712 C CA . MET A 1 90 ? 16.589 -0.046 -12.871 1.00 78.94 90 MET A CA 1
ATOM 713 C C . MET A 1 90 ? 16.191 -1.110 -11.834 1.00 78.94 90 MET A C 1
ATOM 715 O O . MET A 1 90 ? 15.184 -0.958 -11.138 1.00 78.94 90 MET A O 1
ATOM 719 N N . VAL A 1 91 ? 16.944 -2.213 -11.754 1.00 83.69 91 VAL A N 1
ATOM 720 C CA . VAL A 1 91 ? 16.606 -3.381 -10.923 1.00 83.69 91 VAL A CA 1
ATOM 721 C C . VAL A 1 91 ? 16.383 -2.971 -9.468 1.00 83.69 91 VAL A C 1
ATOM 723 O O . VAL A 1 91 ? 15.340 -3.280 -8.897 1.00 83.69 91 VAL A O 1
ATOM 726 N N . TRP A 1 92 ? 17.315 -2.219 -8.879 1.00 80.62 92 TRP A N 1
ATOM 727 C CA . TRP A 1 92 ? 17.271 -1.888 -7.453 1.00 80.62 92 TRP A CA 1
ATOM 728 C C . TRP A 1 92 ? 16.103 -0.968 -7.079 1.00 80.62 92 TRP A C 1
ATOM 730 O O . TRP A 1 92 ? 15.449 -1.168 -6.056 1.00 80.62 92 TRP A O 1
ATOM 740 N N . GLN A 1 93 ? 15.786 0.008 -7.932 1.00 81.12 93 GLN A N 1
ATOM 741 C CA . GLN A 1 93 ? 14.660 0.921 -7.733 1.00 81.12 93 GLN A CA 1
ATOM 742 C C . GLN A 1 93 ? 13.332 0.155 -7.744 1.00 81.12 93 GLN A C 1
ATOM 744 O O . GLN A 1 93 ? 12.457 0.417 -6.917 1.00 81.12 93 GLN A O 1
ATOM 749 N N . VAL A 1 94 ? 13.189 -0.816 -8.652 1.00 81.25 94 VAL A N 1
ATOM 750 C CA . VAL A 1 94 ? 11.982 -1.646 -8.735 1.00 81.25 94 VAL A CA 1
ATOM 751 C C . VAL A 1 94 ? 11.889 -2.623 -7.570 1.00 81.25 94 VAL A C 1
ATOM 753 O O . VAL A 1 94 ? 10.809 -2.744 -7.000 1.00 81.25 94 VAL A O 1
ATOM 756 N N . VAL A 1 95 ? 12.995 -3.251 -7.155 1.00 85.12 95 VAL A N 1
ATOM 757 C CA . VAL A 1 95 ? 13.032 -4.104 -5.952 1.00 85.12 95 VAL A CA 1
ATOM 758 C C . VAL A 1 95 ? 12.554 -3.325 -4.729 1.00 85.12 95 VAL A C 1
ATOM 760 O O . VAL A 1 95 ? 11.655 -3.775 -4.024 1.00 85.12 95 VAL A O 1
ATOM 763 N N . LEU A 1 96 ? 13.096 -2.125 -4.508 1.00 85.12 96 LEU A N 1
ATOM 764 C CA . LEU A 1 96 ? 12.742 -1.295 -3.358 1.00 85.12 96 LEU A CA 1
ATOM 765 C C . LEU A 1 96 ? 11.266 -0.855 -3.410 1.00 85.12 96 LEU A C 1
ATOM 767 O O . LEU A 1 96 ? 10.565 -0.873 -2.392 1.00 85.12 96 LEU A O 1
ATOM 771 N N . CYS A 1 97 ? 10.759 -0.513 -4.596 1.00 84.25 97 CYS A N 1
ATOM 772 C CA . CYS A 1 97 ? 9.352 -0.162 -4.789 1.00 84.25 97 CYS A CA 1
ATOM 773 C C . CYS A 1 97 ? 8.416 -1.355 -4.532 1.00 84.25 97 CYS A C 1
ATOM 775 O O . CYS A 1 97 ? 7.465 -1.225 -3.767 1.00 84.25 97 CYS A O 1
ATOM 777 N N . MET A 1 98 ? 8.717 -2.529 -5.094 1.00 86.38 98 MET A N 1
ATOM 778 C CA . MET A 1 98 ? 7.938 -3.761 -4.909 1.00 86.38 98 MET A CA 1
ATOM 779 C C . MET A 1 98 ? 7.929 -4.214 -3.448 1.00 86.38 98 MET A C 1
ATOM 781 O O . MET A 1 98 ? 6.877 -4.556 -2.911 1.00 86.38 98 MET A O 1
ATOM 785 N N . PHE A 1 99 ? 9.082 -4.154 -2.782 1.00 89.19 99 PHE A N 1
ATOM 786 C CA . PHE A 1 99 ? 9.213 -4.510 -1.373 1.00 89.19 99 PHE A CA 1
ATOM 787 C C . PHE A 1 99 ? 8.365 -3.597 -0.478 1.00 89.19 99 PHE A C 1
ATOM 789 O O . PHE A 1 99 ? 7.553 -4.067 0.319 1.00 89.19 99 PHE A O 1
ATOM 796 N N . THR A 1 100 ? 8.492 -2.277 -0.645 1.00 91.25 100 THR A N 1
ATOM 797 C CA . THR A 1 100 ? 7.701 -1.316 0.142 1.00 91.25 100 THR A CA 1
ATOM 798 C C . THR A 1 100 ? 6.205 -1.386 -0.179 1.00 91.25 100 THR A C 1
ATOM 800 O O . THR A 1 100 ? 5.387 -1.287 0.735 1.00 91.25 100 THR A O 1
ATOM 803 N N . ALA A 1 101 ? 5.833 -1.632 -1.438 1.00 90.31 101 ALA A N 1
ATOM 804 C CA . ALA A 1 101 ? 4.452 -1.870 -1.852 1.00 90.31 101 ALA A CA 1
ATOM 805 C C . ALA A 1 101 ? 3.855 -3.123 -1.190 1.00 90.31 101 ALA A C 1
ATOM 807 O O . ALA A 1 101 ? 2.740 -3.061 -0.666 1.00 90.31 101 ALA A O 1
ATOM 808 N N . SER A 1 102 ? 4.602 -4.234 -1.151 1.00 92.44 102 SER A N 1
ATOM 809 C CA . SER A 1 102 ? 4.151 -5.473 -0.504 1.00 92.44 102 SER A CA 1
ATOM 810 C C . SER A 1 102 ? 3.896 -5.258 0.987 1.00 92.44 102 SER A C 1
ATOM 812 O O . SER A 1 102 ? 2.809 -5.556 1.492 1.00 92.44 102 SER A O 1
ATOM 814 N N . ILE A 1 103 ? 4.842 -4.623 1.688 1.00 93.44 103 ILE A N 1
ATOM 815 C CA . ILE A 1 103 ? 4.683 -4.319 3.115 1.00 93.44 103 ILE A CA 1
ATOM 816 C C . ILE A 1 103 ? 3.496 -3.380 3.340 1.00 93.44 103 ILE A C 1
ATOM 818 O O . ILE A 1 103 ? 2.735 -3.591 4.284 1.00 93.44 103 ILE A O 1
ATOM 822 N N . ALA A 1 104 ? 3.283 -2.367 2.494 1.00 93.75 104 ALA A N 1
ATOM 823 C CA . ALA A 1 104 ? 2.128 -1.475 2.604 1.00 93.75 104 ALA A CA 1
ATOM 824 C C . ALA A 1 104 ? 0.800 -2.233 2.451 1.00 93.75 104 ALA A C 1
ATOM 826 O O . ALA A 1 104 ? -0.113 -2.044 3.263 1.00 93.75 104 ALA A O 1
ATOM 827 N N . LEU A 1 105 ? 0.715 -3.130 1.464 1.00 93.75 105 LEU A N 1
ATOM 828 C CA . LEU A 1 105 ? -0.465 -3.951 1.198 1.00 93.75 105 LEU A CA 1
ATOM 829 C C . LEU A 1 105 ? -0.756 -4.931 2.346 1.00 93.75 105 LEU A C 1
ATOM 831 O O . LEU A 1 105 ? -1.899 -5.067 2.791 1.00 93.75 105 LEU A O 1
ATOM 835 N N . GLN A 1 106 ? 0.277 -5.569 2.892 1.00 93.81 106 GLN A N 1
ATOM 836 C CA . GLN A 1 106 ? 0.141 -6.422 4.071 1.00 93.81 106 GLN A CA 1
ATOM 837 C C . GLN A 1 106 ? -0.265 -5.600 5.300 1.00 93.81 106 GLN A C 1
ATOM 839 O O . GLN A 1 106 ? -1.190 -5.969 6.025 1.00 93.81 106 GLN A O 1
ATOM 844 N N . SER A 1 107 ? 0.359 -4.440 5.509 1.00 93.94 107 SER A N 1
ATOM 845 C CA . SER A 1 107 ? 0.078 -3.564 6.650 1.00 93.94 107 SER A CA 1
ATOM 846 C C . SER A 1 107 ? -1.394 -3.164 6.707 1.00 93.94 107 SER A C 1
ATOM 848 O O . SER A 1 107 ? -2.004 -3.271 7.770 1.00 93.94 107 SER A O 1
ATOM 850 N N . VAL A 1 108 ? -2.000 -2.773 5.579 1.00 94.56 108 VAL A N 1
ATOM 851 C CA . VAL A 1 108 ? -3.433 -2.436 5.536 1.00 94.56 108 VAL A CA 1
ATOM 852 C C . VAL A 1 108 ? -4.322 -3.660 5.781 1.00 94.56 108 VAL A C 1
ATOM 854 O O . VAL A 1 108 ? -5.294 -3.573 6.534 1.00 94.56 108 VAL A O 1
ATOM 857 N N . MET A 1 109 ? -3.955 -4.829 5.246 1.00 93.00 109 MET A N 1
ATOM 858 C CA . MET A 1 109 ? -4.700 -6.078 5.451 1.00 93.00 109 MET A CA 1
ATOM 859 C C . MET A 1 109 ? -4.710 -6.573 6.898 1.00 93.00 109 MET A C 1
ATOM 861 O O . MET A 1 109 ? -5.670 -7.245 7.297 1.00 93.00 109 MET A O 1
ATOM 865 N N . HIS A 1 110 ? -3.668 -6.238 7.663 1.00 92.56 110 HIS A N 1
ATOM 866 C CA . HIS A 1 110 ? -3.526 -6.549 9.087 1.00 92.56 110 HIS A CA 1
ATOM 867 C C . HIS A 1 110 ? -3.881 -5.380 10.014 1.00 92.56 110 HIS A C 1
ATOM 869 O O . HIS A 1 110 ? -3.857 -5.550 11.231 1.00 92.56 110 HIS A O 1
ATOM 875 N N . ALA A 1 111 ? -4.204 -4.202 9.480 1.00 93.25 111 ALA A N 1
ATOM 876 C CA . ALA A 1 111 ? -4.645 -3.057 10.274 1.00 93.25 111 ALA A CA 1
ATOM 877 C C . ALA A 1 111 ? -6.132 -3.132 10.634 1.00 93.25 111 ALA A C 1
ATOM 879 O O . ALA A 1 111 ? -6.536 -2.691 11.713 1.00 93.25 111 ALA A O 1
ATOM 880 N N . PHE A 1 112 ? -6.943 -3.704 9.743 1.00 92.19 112 PHE A N 1
ATOM 881 C CA . PHE A 1 112 ? -8.398 -3.692 9.850 1.00 92.19 112 PHE A CA 1
ATOM 882 C C . PHE A 1 112 ? -8.996 -5.093 9.953 1.00 92.19 112 PHE A C 1
ATOM 884 O O . PHE A 1 112 ? -8.590 -6.032 9.261 1.00 92.19 112 PHE A O 1
ATOM 891 N N . ARG A 1 113 ? -10.059 -5.207 10.752 1.00 90.44 113 ARG A N 1
ATOM 892 C CA . ARG A 1 113 ? -10.927 -6.388 10.784 1.00 90.44 113 ARG A CA 1
ATOM 893 C C . ARG A 1 113 ? -11.971 -6.252 9.685 1.00 90.44 113 ARG A C 1
ATOM 895 O O . ARG A 1 113 ? -13.104 -5.889 9.951 1.00 90.44 113 ARG A O 1
ATOM 902 N N . LEU A 1 114 ? -11.576 -6.501 8.436 1.00 88.12 114 LEU A N 1
ATOM 903 C CA . LEU A 1 114 ? -12.369 -6.188 7.230 1.00 88.12 114 LEU A CA 1
ATOM 904 C C . LEU A 1 114 ? -13.820 -6.705 7.222 1.00 88.12 114 LEU A C 1
ATOM 906 O O . LEU A 1 114 ? -14.652 -6.153 6.507 1.00 88.12 114 LEU A O 1
ATOM 910 N N . ARG A 1 115 ? -14.133 -7.745 8.004 1.00 86.56 115 ARG A N 1
ATOM 911 C CA . ARG A 1 115 ? -15.500 -8.257 8.173 1.00 86.56 115 ARG A CA 1
ATOM 912 C C . ARG A 1 115 ? -16.368 -7.355 9.058 1.00 86.56 115 ARG A C 1
ATOM 914 O O . ARG A 1 115 ? -17.545 -7.183 8.778 1.00 86.56 115 ARG A O 1
ATOM 921 N N . GLU A 1 116 ? -15.789 -6.781 10.107 1.00 88.25 116 GLU A N 1
ATOM 922 C CA . GLU A 1 116 ? -16.476 -5.914 11.077 1.00 88.25 116 GLU A CA 1
ATOM 923 C C . GLU A 1 116 ? -16.283 -4.421 10.767 1.00 88.25 116 GLU A C 1
ATOM 925 O O . GLU A 1 116 ? -17.044 -3.568 11.216 1.00 88.25 116 GLU A O 1
ATOM 930 N N . GLN A 1 117 ? -15.233 -4.097 10.016 1.00 88.56 117 GLN A N 1
ATOM 931 C CA . GLN A 1 117 ? -14.739 -2.750 9.767 1.00 88.56 117 GLN A CA 1
ATOM 932 C C . GLN A 1 117 ? -14.710 -2.486 8.257 1.00 88.56 117 GLN A C 1
ATOM 934 O O . GLN A 1 117 ? -13.640 -2.536 7.639 1.00 88.56 117 GLN A O 1
ATOM 939 N N . PRO A 1 118 ? -15.873 -2.204 7.635 1.00 89.00 118 PRO A N 1
ATOM 940 C CA . PRO A 1 118 ? -15.983 -2.110 6.183 1.00 89.00 118 PRO A CA 1
ATOM 941 C C . PRO A 1 118 ? -15.167 -0.951 5.594 1.00 89.00 118 PRO A C 1
ATO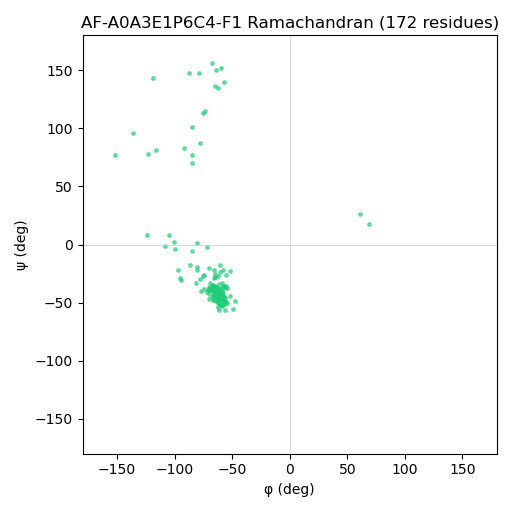M 943 O O . PRO A 1 118 ? -14.703 -1.026 4.462 1.00 89.00 118 PRO A O 1
ATOM 946 N N . TYR A 1 119 ? -14.903 0.101 6.372 1.00 89.75 119 TYR A N 1
ATOM 947 C CA . TYR A 1 119 ? -14.031 1.208 5.962 1.00 89.75 119 TYR A CA 1
ATOM 948 C C . TYR A 1 119 ? -12.588 0.763 5.661 1.00 89.75 119 TYR A C 1
ATOM 950 O O . TYR A 1 119 ? -11.902 1.415 4.876 1.00 89.75 119 TYR A O 1
ATOM 958 N N . GLY A 1 120 ? -12.133 -0.361 6.228 1.00 91.62 120 GLY A N 1
ATOM 959 C CA . GLY A 1 120 ? -10.827 -0.937 5.913 1.00 91.62 120 GLY A CA 1
ATOM 960 C C . GLY A 1 120 ? -10.699 -1.354 4.445 1.00 91.62 120 GLY A C 1
ATOM 961 O O . GLY A 1 120 ? -9.600 -1.288 3.898 1.00 91.62 120 GLY A O 1
ATOM 962 N N . TRP A 1 121 ? -11.811 -1.690 3.775 1.00 93.25 121 TRP A N 1
ATOM 963 C CA . TRP A 1 121 ? -11.818 -1.987 2.338 1.00 93.25 121 TRP A CA 1
ATOM 964 C C . TRP A 1 121 ? -11.465 -0.769 1.490 1.00 93.25 121 TRP A C 1
ATOM 966 O O . TRP A 1 121 ? -10.760 -0.916 0.498 1.00 93.25 121 TRP A O 1
ATOM 976 N N . TYR A 1 122 ? -11.876 0.434 1.897 1.00 95.00 122 TYR A N 1
ATOM 977 C CA . TYR A 1 122 ? -11.520 1.664 1.183 1.00 95.00 122 TYR A CA 1
ATOM 978 C C . TYR A 1 122 ? -10.025 1.963 1.306 1.00 95.00 122 TYR A C 1
ATOM 980 O O . TYR A 1 122 ? -9.393 2.334 0.322 1.00 95.00 122 TYR A O 1
ATOM 988 N N . CYS A 1 123 ? -9.434 1.727 2.482 1.00 94.12 123 CYS A N 1
ATOM 989 C CA . CYS A 1 123 ? -7.987 1.832 2.666 1.00 94.12 123 CYS A CA 1
ATOM 990 C C . CYS A 1 123 ? -7.226 0.786 1.837 1.00 94.12 123 CYS A C 1
ATOM 992 O O . CYS A 1 123 ? -6.200 1.107 1.240 1.00 94.12 123 CYS A O 1
ATOM 994 N N . LEU A 1 124 ? -7.723 -0.456 1.792 1.00 95.00 124 LEU A N 1
ATOM 995 C CA . LEU A 1 124 ? -7.125 -1.542 1.011 1.00 95.00 124 LEU A CA 1
ATOM 996 C C . LEU A 1 124 ? -7.175 -1.248 -0.492 1.00 95.00 124 LEU A C 1
ATOM 998 O O . LEU A 1 124 ? -6.157 -1.360 -1.177 1.00 95.00 124 LEU A O 1
ATOM 1002 N N . ALA A 1 125 ? -8.342 -0.834 -0.991 1.00 94.62 125 ALA A N 1
ATOM 1003 C CA . ALA A 1 125 ? -8.512 -0.375 -2.364 1.00 94.62 125 ALA A CA 1
ATOM 1004 C C . ALA A 1 125 ? -7.589 0.815 -2.646 1.00 94.62 125 ALA A C 1
ATOM 1006 O O . ALA A 1 125 ? -6.919 0.842 -3.671 1.00 94.62 125 ALA A O 1
ATOM 1007 N N . GLY A 1 126 ? -7.479 1.744 -1.695 1.00 93.38 126 GLY A N 1
ATOM 1008 C CA . GLY A 1 126 ? -6.598 2.898 -1.778 1.00 93.38 126 GLY A CA 1
ATOM 1009 C C . GLY A 1 126 ? -5.129 2.527 -2.006 1.00 93.38 126 GLY A C 1
ATOM 1010 O O . GLY A 1 126 ? -4.519 3.001 -2.960 1.00 93.38 126 GLY A O 1
ATOM 1011 N N . ILE A 1 127 ? -4.569 1.622 -1.194 1.00 94.38 127 ILE A N 1
ATOM 1012 C CA . ILE A 1 127 ? -3.198 1.116 -1.401 1.00 94.38 127 ILE A CA 1
ATOM 1013 C C . ILE A 1 127 ? -3.063 0.331 -2.702 1.00 94.38 127 ILE A C 1
ATOM 1015 O O . ILE A 1 127 ? -2.070 0.489 -3.405 1.00 94.38 127 ILE A O 1
ATOM 1019 N N . SER A 1 128 ? -4.065 -0.464 -3.065 1.00 93.38 128 SER A N 1
ATOM 1020 C CA . SER A 1 128 ? -4.042 -1.214 -4.325 1.00 93.38 128 SER A CA 1
ATOM 1021 C C . SER A 1 128 ? -3.975 -0.272 -5.534 1.00 93.38 128 SER A C 1
ATOM 1023 O O . SER A 1 128 ? -3.179 -0.485 -6.446 1.00 93.38 128 SER A O 1
ATOM 1025 N N . PHE A 1 129 ? -4.746 0.820 -5.512 1.00 92.62 129 PHE A N 1
ATOM 1026 C CA . PHE A 1 129 ? -4.695 1.863 -6.535 1.00 92.62 129 PHE A CA 1
ATOM 1027 C C . PHE A 1 129 ? -3.399 2.674 -6.498 1.00 92.62 129 PHE A C 1
ATOM 1029 O O . PHE A 1 129 ? -2.921 3.070 -7.556 1.00 92.62 129 PHE A O 1
ATOM 1036 N N . LEU A 1 130 ? -2.797 2.890 -5.325 1.00 90.00 130 LEU A N 1
ATOM 1037 C CA . LEU A 1 130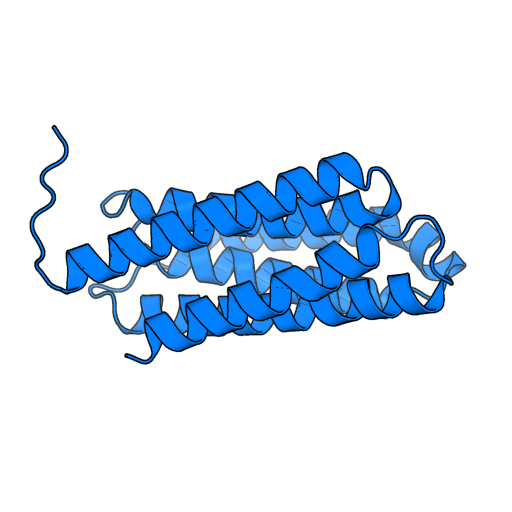 ? -1.490 3.543 -5.212 1.00 90.00 130 LEU A CA 1
ATOM 1038 C C . LEU A 1 130 ? -0.413 2.726 -5.949 1.00 90.00 130 LEU A C 1
ATOM 1040 O O . LEU A 1 130 ? 0.342 3.270 -6.754 1.00 90.00 130 LEU A O 1
ATOM 1044 N N . ILE A 1 131 ? -0.400 1.408 -5.728 1.00 89.50 131 ILE A N 1
ATOM 1045 C CA . ILE A 1 131 ? 0.524 0.468 -6.376 1.00 89.50 131 ILE A CA 1
ATOM 1046 C C . ILE A 1 131 ? 0.253 0.400 -7.887 1.00 89.50 131 ILE A C 1
ATOM 1048 O O . ILE A 1 131 ? 1.182 0.487 -8.689 1.00 89.50 131 ILE A O 1
ATOM 1052 N N . ALA A 1 132 ? -1.018 0.306 -8.294 1.00 88.44 132 ALA A N 1
ATOM 1053 C CA . ALA A 1 132 ? -1.398 0.311 -9.708 1.00 88.44 132 ALA A CA 1
ATOM 1054 C C . ALA A 1 132 ? -1.010 1.626 -10.409 1.00 88.44 132 ALA A C 1
ATOM 1056 O O . ALA A 1 132 ? -0.492 1.606 -11.525 1.00 88.44 132 ALA A O 1
ATOM 1057 N N . GLY A 1 133 ? -1.200 2.768 -9.742 1.00 85.25 133 GLY A N 1
ATOM 1058 C CA . GLY A 1 133 ? -0.797 4.079 -10.241 1.00 85.25 133 GLY A CA 1
ATOM 1059 C C . GLY A 1 133 ? 0.709 4.166 -10.461 1.00 85.25 133 GLY A C 1
ATOM 1060 O O . GLY A 1 133 ? 1.143 4.637 -11.513 1.00 85.25 133 GLY A O 1
ATOM 1061 N N . ALA A 1 134 ? 1.505 3.641 -9.527 1.00 80.88 134 ALA A N 1
ATOM 1062 C CA . ALA A 1 134 ? 2.955 3.538 -9.672 1.00 80.88 134 ALA A CA 1
ATOM 1063 C C . ALA A 1 134 ? 3.368 2.669 -10.873 1.00 80.88 134 ALA A C 1
ATOM 1065 O O . ALA A 1 134 ? 4.243 3.065 -11.641 1.00 80.88 134 ALA A O 1
ATOM 1066 N N . ALA A 1 135 ? 2.710 1.526 -11.081 1.00 81.94 135 ALA A N 1
ATOM 1067 C CA . ALA A 1 135 ? 2.994 0.632 -12.205 1.00 81.94 135 ALA A CA 1
ATOM 1068 C C . ALA A 1 135 ? 2.632 1.244 -13.574 1.00 81.94 135 ALA A C 1
ATOM 1070 O O . ALA A 1 135 ? 3.335 1.027 -14.560 1.00 81.94 135 ALA A O 1
ATOM 1071 N N . LEU A 1 136 ? 1.556 2.036 -13.638 1.00 81.00 136 LEU A N 1
ATOM 1072 C CA . LEU A 1 136 ? 1.075 2.681 -14.867 1.00 81.00 136 LEU A CA 1
ATOM 1073 C C . LEU A 1 136 ? 1.765 4.015 -15.181 1.00 81.00 136 LEU A C 1
ATOM 1075 O O . LEU A 1 136 ? 1.527 4.592 -16.241 1.00 81.00 136 LEU A O 1
ATOM 1079 N N . ALA A 1 137 ? 2.617 4.509 -14.281 1.00 75.94 137 ALA A N 1
ATOM 1080 C CA . ALA A 1 137 ? 3.210 5.844 -14.350 1.00 75.94 137 ALA A CA 1
AT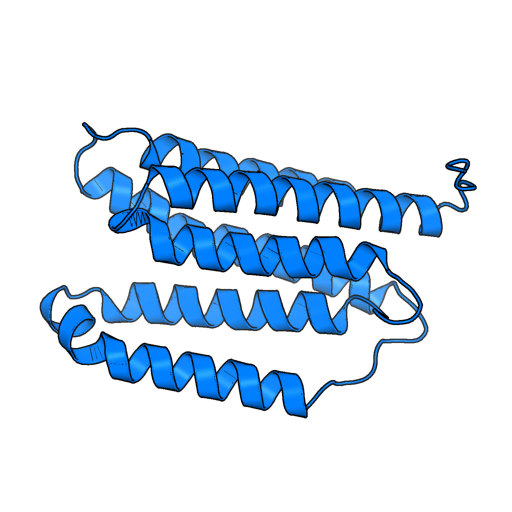OM 1081 C C . ALA A 1 137 ? 3.948 6.130 -15.670 1.00 75.94 137 ALA A C 1
ATOM 1083 O O . ALA A 1 137 ? 3.897 7.248 -16.175 1.00 75.94 137 ALA A O 1
ATOM 1084 N N . LEU A 1 138 ? 4.606 5.117 -16.242 1.00 69.75 138 LEU A N 1
ATOM 1085 C CA . LEU A 1 138 ? 5.406 5.255 -17.464 1.00 69.75 138 LEU A CA 1
ATOM 1086 C C . LEU A 1 138 ? 4.643 4.893 -18.744 1.00 69.75 138 LEU A C 1
ATOM 1088 O O . LEU A 1 138 ? 4.969 5.406 -19.809 1.00 69.75 138 LEU A O 1
ATOM 1092 N N . SER A 1 139 ? 3.664 3.990 -18.665 1.00 74.81 139 SER A N 1
ATOM 1093 C CA . SER A 1 139 ? 2.945 3.470 -19.836 1.00 74.81 139 SER A CA 1
ATOM 1094 C C . SER A 1 139 ? 1.653 4.224 -20.128 1.00 74.81 139 SER A C 1
ATOM 1096 O O . SER A 1 139 ? 1.214 4.289 -21.273 1.00 74.81 139 SER A O 1
ATOM 1098 N N . SER A 1 140 ? 0.999 4.767 -19.103 1.00 79.69 140 SER A N 1
ATOM 1099 C CA . SER A 1 140 ? -0.291 5.443 -19.234 1.00 79.69 140 SER A CA 1
ATOM 1100 C C . SER A 1 140 ? -0.446 6.515 -18.150 1.00 79.69 140 SER A C 1
ATOM 1102 O O . SER A 1 140 ? -1.179 6.306 -17.180 1.00 79.69 140 SER A O 1
ATOM 1104 N N . PRO A 1 141 ? 0.205 7.686 -18.309 1.00 76.06 141 PRO A N 1
ATOM 1105 C CA . PRO A 1 141 ? 0.237 8.737 -17.287 1.00 76.06 141 PRO A CA 1
ATOM 1106 C C . PRO A 1 141 ? -1.156 9.206 -16.840 1.00 76.06 141 PRO A C 1
ATOM 1108 O O . PRO A 1 141 ? -1.392 9.427 -15.654 1.00 76.06 141 PRO A O 1
ATOM 1111 N N . SER A 1 142 ? -2.117 9.285 -17.767 1.00 79.38 142 SER A N 1
ATOM 1112 C CA . SER A 1 142 ? -3.506 9.661 -17.467 1.00 79.38 142 SER A CA 1
ATOM 1113 C C . SER A 1 142 ? -4.219 8.637 -16.578 1.00 79.38 142 SER A C 1
ATOM 1115 O O . SER A 1 142 ? -4.919 9.013 -15.638 1.00 79.38 142 SER A O 1
ATOM 1117 N N . LEU A 1 143 ? -4.016 7.339 -16.837 1.00 83.44 143 LEU A N 1
ATOM 1118 C CA . LEU A 1 143 ? -4.563 6.270 -15.994 1.00 83.44 143 LEU A CA 1
ATOM 1119 C C . LEU A 1 143 ? -3.848 6.220 -14.645 1.00 83.44 143 LEU A C 1
ATOM 1121 O O . LEU A 1 143 ? -4.501 6.060 -13.620 1.00 83.44 143 LEU A O 1
ATOM 1125 N N . SER A 1 144 ? -2.529 6.429 -14.633 1.00 83.06 144 SER A N 1
ATOM 1126 C CA . SER A 1 144 ? -1.743 6.535 -13.403 1.00 83.06 144 SER A CA 1
ATOM 1127 C C . SER A 1 144 ? -2.290 7.632 -12.487 1.00 83.06 144 SER A C 1
ATOM 1129 O O . SER A 1 144 ? -2.528 7.384 -11.306 1.00 83.06 144 SER A O 1
ATOM 1131 N N . MET A 1 145 ? -2.592 8.816 -13.033 1.00 80.94 145 MET A N 1
ATOM 1132 C CA . MET A 1 145 ? -3.218 9.901 -12.272 1.00 80.94 145 MET A CA 1
ATOM 1133 C C . MET A 1 145 ? -4.579 9.526 -11.702 1.00 80.94 145 MET A C 1
ATOM 1135 O O . MET A 1 145 ? -4.856 9.814 -10.539 1.00 80.94 145 MET A O 1
ATOM 1139 N N . LEU A 1 146 ? -5.426 8.879 -12.503 1.00 86.38 146 LEU A N 1
ATOM 1140 C CA . LEU A 1 146 ? -6.735 8.431 -12.045 1.00 86.38 146 LEU A CA 1
ATOM 1141 C C . LEU A 1 146 ? -6.593 7.427 -10.893 1.00 86.38 146 LEU A C 1
ATOM 1143 O O . LEU A 1 146 ? -7.275 7.562 -9.878 1.00 86.38 146 LEU A O 1
ATOM 1147 N N . CYS A 1 147 ? -5.655 6.482 -11.001 1.00 90.25 147 CYS A N 1
ATOM 1148 C CA . CYS A 1 147 ? -5.324 5.554 -9.924 1.00 90.25 147 CYS A CA 1
ATOM 1149 C C . CYS A 1 147 ? -4.861 6.293 -8.664 1.00 90.25 147 CYS A C 1
ATOM 1151 O O . CYS A 1 147 ? -5.368 6.014 -7.584 1.00 90.25 147 CYS A O 1
ATOM 1153 N N . TYR A 1 148 ? -3.972 7.277 -8.778 1.00 85.94 148 TYR A N 1
ATOM 1154 C CA . TYR A 1 148 ? -3.535 8.069 -7.628 1.00 85.94 148 TYR A CA 1
ATOM 1155 C C . TYR A 1 148 ? -4.665 8.895 -6.986 1.00 85.94 148 TYR A C 1
ATOM 1157 O O . TYR A 1 148 ? -4.740 8.988 -5.759 1.00 85.94 148 TYR A O 1
ATOM 1165 N N . GLY A 1 149 ? -5.576 9.456 -7.786 1.00 85.31 149 GLY A N 1
ATOM 1166 C CA . GLY A 1 149 ? -6.761 10.156 -7.286 1.00 85.31 149 GLY A CA 1
ATOM 1167 C C . GLY A 1 149 ? -7.687 9.227 -6.497 1.00 85.31 149 GLY A C 1
ATOM 1168 O O . GLY A 1 149 ? -8.071 9.541 -5.368 1.00 85.31 149 GLY A O 1
ATOM 1169 N N . LEU A 1 150 ? -7.983 8.045 -7.050 1.00 92.19 150 LEU A N 1
ATOM 1170 C CA . LEU A 1 150 ? -8.765 7.008 -6.369 1.00 92.19 150 LEU A CA 1
ATOM 1171 C C . LEU A 1 150 ? -8.053 6.469 -5.123 1.00 92.19 150 LEU A C 1
ATOM 1173 O O . LEU A 1 150 ? -8.705 6.216 -4.108 1.00 92.19 150 LEU A O 1
ATOM 1177 N N . ALA A 1 151 ? -6.725 6.343 -5.172 1.00 92.25 151 ALA A N 1
ATOM 1178 C CA . ALA A 1 151 ? -5.906 5.939 -4.039 1.00 92.25 151 ALA A CA 1
ATOM 1179 C C . ALA A 1 151 ? -6.082 6.908 -2.867 1.00 92.25 151 ALA A C 1
ATOM 1181 O O . ALA A 1 151 ? -6.457 6.503 -1.765 1.00 92.25 151 ALA A O 1
ATOM 1182 N N . ASN A 1 152 ? -5.895 8.202 -3.132 1.00 89.88 152 ASN A N 1
ATOM 1183 C CA . ASN A 1 152 ? -6.044 9.257 -2.137 1.00 89.88 152 ASN A CA 1
ATOM 1184 C C . ASN A 1 152 ? -7.469 9.326 -1.584 1.00 89.88 152 ASN A C 1
ATOM 1186 O O . ASN A 1 152 ? -7.644 9.414 -0.368 1.00 89.88 152 ASN A O 1
ATOM 1190 N N . TYR A 1 153 ? -8.483 9.210 -2.444 1.00 90.38 153 TYR A N 1
ATOM 1191 C CA . TYR A 1 153 ? -9.876 9.151 -2.008 1.00 90.38 153 TYR A CA 1
ATOM 1192 C C . TYR A 1 153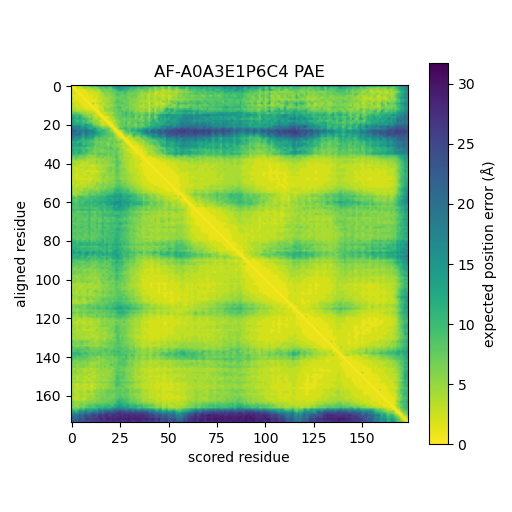 ? -10.131 7.969 -1.060 1.00 90.38 153 TYR A C 1
ATOM 1194 O O . TYR A 1 153 ? -10.639 8.168 0.044 1.00 90.38 153 TYR A O 1
ATOM 1202 N N . GLY A 1 154 ? -9.738 6.752 -1.451 1.00 92.38 154 GLY A N 1
ATOM 1203 C CA . GLY A 1 154 ? -9.943 5.545 -0.648 1.00 92.38 154 GLY A CA 1
ATOM 1204 C C . GLY A 1 154 ? -9.237 5.607 0.707 1.00 92.38 154 GLY A C 1
ATOM 1205 O O . GLY A 1 154 ? -9.836 5.282 1.736 1.00 92.38 154 GLY A O 1
ATOM 1206 N N . LEU A 1 155 ? -7.993 6.096 0.726 1.00 92.81 155 LEU A N 1
ATOM 1207 C CA . LEU A 1 155 ? -7.192 6.249 1.942 1.00 92.81 155 LEU A CA 1
ATOM 1208 C C . LEU A 1 155 ? -7.780 7.300 2.883 1.00 92.81 155 LEU A C 1
ATOM 1210 O O . LEU A 1 155 ? -7.953 7.020 4.067 1.00 92.81 155 LEU A O 1
ATOM 1214 N N . VAL A 1 156 ? -8.135 8.483 2.373 1.00 91.44 156 VAL A N 1
ATOM 1215 C CA . VAL A 1 156 ? -8.737 9.559 3.176 1.00 91.44 156 VAL A CA 1
ATOM 1216 C C . VAL A 1 156 ? -10.093 9.143 3.717 1.00 91.44 156 VAL A C 1
ATOM 1218 O O . VAL A 1 156 ? -10.352 9.305 4.912 1.00 91.44 156 VAL A O 1
ATOM 1221 N N . TYR A 1 157 ? -10.954 8.600 2.856 1.00 92.25 157 TYR A N 1
ATOM 1222 C CA . TYR A 1 157 ? -12.286 8.172 3.245 1.00 92.25 157 TYR A CA 1
ATOM 1223 C C . TYR A 1 157 ? -12.203 7.072 4.305 1.00 92.25 157 TYR A C 1
ATOM 1225 O O . TYR A 1 157 ? -12.689 7.263 5.420 1.00 92.25 157 TYR A O 1
ATOM 1233 N N . GLY A 1 158 ? -11.508 5.966 4.024 1.00 91.94 158 GLY A N 1
ATOM 1234 C CA . GLY A 1 158 ? -11.373 4.857 4.969 1.00 91.94 158 GLY A CA 1
ATOM 1235 C C . GLY A 1 158 ? -10.741 5.274 6.303 1.00 91.94 158 GLY A C 1
ATOM 1236 O O . GLY A 1 158 ? -11.260 4.934 7.369 1.00 91.94 158 GLY A O 1
ATOM 1237 N N . ALA A 1 159 ? -9.678 6.085 6.264 1.00 90.06 159 ALA A N 1
ATOM 1238 C CA . ALA A 1 159 ? -9.010 6.595 7.459 1.00 90.06 159 ALA A CA 1
ATOM 1239 C C . ALA A 1 159 ? -9.915 7.495 8.307 1.00 90.06 159 ALA A C 1
ATOM 1241 O O . ALA A 1 159 ? -9.973 7.348 9.528 1.00 90.06 159 ALA A O 1
ATOM 1242 N N . THR A 1 160 ? -10.630 8.424 7.672 1.00 89.94 160 THR A N 1
ATOM 1243 C CA . THR A 1 160 ? -11.504 9.375 8.369 1.00 89.94 160 THR A CA 1
ATOM 1244 C C . THR A 1 160 ? -12.643 8.644 9.067 1.00 89.94 160 THR A C 1
ATOM 1246 O O . THR A 1 160 ? -12.916 8.901 10.240 1.00 89.94 160 THR A O 1
ATOM 1249 N N . ARG A 1 161 ? -13.257 7.666 8.389 1.00 88.81 161 ARG A N 1
ATOM 1250 C CA . ARG A 1 161 ? -14.336 6.861 8.970 1.00 88.81 161 ARG A CA 1
ATOM 1251 C C . ARG A 1 161 ? -13.854 5.998 10.133 1.00 88.81 161 ARG A C 1
ATOM 1253 O O . ARG A 1 161 ? -14.533 5.951 11.157 1.00 88.81 161 ARG A O 1
ATOM 1260 N N . TYR A 1 162 ? -12.664 5.402 10.026 1.00 89.25 162 TYR A N 1
ATOM 1261 C CA . TYR A 1 162 ? -12.040 4.694 11.148 1.00 89.25 162 TYR A CA 1
ATOM 1262 C C . TYR A 1 162 ? -11.834 5.612 12.362 1.00 89.25 162 TYR A C 1
ATOM 1264 O O . TYR A 1 162 ? -12.185 5.255 13.488 1.00 89.25 162 TYR A O 1
ATOM 1272 N N . ILE A 1 163 ? -11.289 6.813 12.141 1.00 88.44 163 ILE A N 1
ATOM 1273 C CA . ILE A 1 163 ? -11.042 7.783 13.214 1.00 88.44 163 ILE A CA 1
ATOM 1274 C C . ILE A 1 163 ? -12.356 8.191 13.886 1.00 88.44 163 ILE A C 1
ATOM 1276 O O . ILE A 1 163 ? -12.417 8.203 15.113 1.00 88.44 163 ILE A O 1
ATOM 1280 N N . TRP A 1 164 ? -13.397 8.504 13.111 1.00 87.62 164 TRP A N 1
ATOM 1281 C CA . TRP A 1 164 ? -14.698 8.900 13.656 1.00 87.62 164 TRP A CA 1
ATOM 1282 C C . TRP A 1 164 ? -15.353 7.795 14.471 1.00 87.62 164 TRP A C 1
ATOM 1284 O O . TRP A 1 164 ? -15.812 8.067 15.580 1.00 87.62 164 TRP A O 1
ATOM 1294 N N . GLN A 1 165 ? -15.321 6.551 13.982 1.00 84.88 165 GLN A N 1
ATOM 1295 C CA . GLN A 1 165 ? -15.843 5.423 14.749 1.00 84.88 165 GLN A CA 1
ATOM 1296 C C . GLN A 1 165 ? -15.112 5.284 16.089 1.00 84.88 165 GLN A C 1
ATOM 1298 O O . GLN A 1 165 ? -15.746 5.099 17.124 1.00 84.88 165 GLN A O 1
ATOM 1303 N N . LYS A 1 166 ? -13.781 5.429 16.096 1.00 82.56 166 LYS A N 1
ATOM 1304 C CA . LYS A 1 166 ? -12.989 5.356 17.330 1.00 82.56 166 LYS A CA 1
ATOM 1305 C C . LYS A 1 166 ? -13.285 6.504 18.303 1.00 82.56 166 LYS A C 1
ATOM 1307 O O . LYS A 1 166 ? -13.134 6.336 19.507 1.00 82.56 166 LYS A O 1
ATOM 1312 N N . GLN A 1 167 ? -13.685 7.665 17.792 1.00 83.94 167 GLN A N 1
ATOM 1313 C CA . GLN A 1 167 ? -14.066 8.828 18.598 1.00 83.94 167 GLN A CA 1
ATOM 1314 C C . GLN A 1 167 ? -15.505 8.744 19.135 1.00 83.94 167 GLN A C 1
ATOM 1316 O O . GLN A 1 167 ? -15.941 9.675 19.803 1.00 83.94 167 GLN A O 1
ATOM 1321 N N . GLY A 1 168 ? -16.237 7.659 18.855 1.00 75.00 168 GLY A N 1
ATOM 1322 C CA . GLY A 1 168 ? -17.621 7.494 19.300 1.00 75.00 168 GLY A CA 1
ATOM 1323 C C . GLY A 1 168 ? -18.600 8.444 18.610 1.00 75.00 168 GLY A C 1
ATOM 1324 O O . GLY A 1 168 ? -19.697 8.648 19.115 1.00 75.00 168 GLY A O 1
ATOM 1325 N N . VAL A 1 169 ? -18.218 9.037 17.472 1.00 67.50 169 VAL A N 1
ATOM 1326 C CA . VAL A 1 169 ? -19.100 9.925 16.708 1.00 67.50 169 VAL A CA 1
ATOM 1327 C C . VAL A 1 169 ? -20.120 9.051 15.967 1.00 67.50 169 VAL A C 1
ATOM 1329 O O . VAL A 1 169 ? -19.714 8.283 15.086 1.00 67.50 169 VAL A O 1
ATOM 1332 N N . PRO A 1 170 ? -21.422 9.113 16.315 1.00 54.88 170 PRO A N 1
ATOM 1333 C CA . PRO A 1 170 ? -22.433 8.281 15.686 1.00 54.88 170 PRO A CA 1
ATOM 1334 C C . PRO A 1 170 ? -22.578 8.650 14.212 1.00 54.88 170 PRO A C 1
ATOM 1336 O O . PRO A 1 170 ? -22.600 9.814 13.815 1.00 54.88 170 PRO A O 1
ATOM 1339 N N . TYR A 1 171 ? -22.663 7.614 13.393 1.00 56.09 171 TYR A N 1
ATOM 1340 C CA . TYR A 1 171 ? -22.799 7.727 11.955 1.00 56.09 171 TYR A CA 1
ATOM 1341 C C . TYR A 1 171 ? -24.277 7.907 11.603 1.00 56.09 171 TYR A C 1
ATOM 1343 O O . TYR A 1 171 ? -25.038 6.945 11.573 1.00 56.09 171 TYR A O 1
ATOM 1351 N N . ALA A 1 172 ? -24.692 9.139 11.329 1.00 43.59 172 ALA A N 1
ATOM 1352 C CA . ALA A 1 172 ? -25.967 9.406 10.678 1.00 43.59 172 ALA A CA 1
ATOM 1353 C C . ALA A 1 172 ? -25.733 9.477 9.167 1.00 43.59 172 ALA A C 1
ATOM 1355 O O . ALA A 1 172 ? -25.518 10.551 8.617 1.00 43.59 172 ALA A O 1
ATOM 1356 N N . ILE A 1 173 ? -25.708 8.323 8.502 1.00 48.44 173 ILE A N 1
ATOM 1357 C CA . ILE A 1 173 ? -25.960 8.252 7.059 1.00 48.44 173 ILE A CA 1
ATOM 1358 C C . ILE A 1 173 ? -26.879 7.055 6.867 1.00 48.44 173 ILE A C 1
ATOM 1360 O O . ILE A 1 173 ? -26.430 5.909 6.894 1.00 48.44 173 ILE A O 1
ATOM 1364 N N . ARG A 1 174 ? -28.173 7.367 6.815 1.00 39.44 174 ARG A N 1
ATOM 1365 C CA . ARG A 1 174 ? -29.215 6.494 6.285 1.00 39.44 174 ARG A CA 1
ATOM 1366 C C . ARG A 1 174 ? -29.212 6.635 4.770 1.00 39.44 174 ARG A C 1
ATOM 1368 O O . ARG A 1 174 ? -28.984 7.780 4.319 1.00 39.44 174 ARG A O 1
#

Nearest PDB structures (foldseek):
  4o93-assembly1_B  TM=3.525E-01  e=2.170E+00  Thermus thermophilus HB27
  4o9t-assembly3_F  TM=3.378E-01  e=4.243E+00  Thermus thermophilus HB27
  5j5k-assembly1_A  TM=3.808E-01  e=9.128E+00  Aspergillus fumigatus Af293
  8imx-assembly1_G  TM=2.714E-01  e=9.576E+00  Homo sapiens